Protein AF-A0AA45C8M6-F1 (afdb_monomer_lite)

pLDDT: mean 79.08, std 16.46, range [33.62, 96.69]

Structure (mmCIF, N/CA/C/O backbone):
data_AF-A0AA45C8M6-F1
#
_entry.id   AF-A0AA45C8M6-F1
#
loop_
_atom_site.group_PDB
_atom_site.id
_atom_site.type_symbol
_atom_site.label_atom_id
_atom_site.label_alt_id
_atom_site.label_comp_id
_atom_site.label_asym_id
_atom_site.label_entity_id
_atom_site.label_seq_id
_atom_site.pdbx_PDB_ins_code
_atom_site.Cartn_x
_atom_site.Cartn_y
_atom_site.Cartn_z
_atom_site.occupancy
_atom_site.B_iso_or_equiv
_atom_site.auth_seq_id
_atom_site.auth_comp_id
_atom_site.auth_asym_id
_atom_site.auth_atom_id
_atom_site.pdbx_PDB_model_num
ATOM 1 N N . MET A 1 1 ? -10.483 -14.160 29.285 1.00 56.94 1 MET A N 1
ATOM 2 C CA . MET A 1 1 ? -9.941 -14.044 27.914 1.00 56.94 1 MET A CA 1
ATOM 3 C C . MET A 1 1 ? -10.812 -14.786 26.902 1.00 56.94 1 MET A C 1
ATOM 5 O O . MET A 1 1 ? -11.352 -14.109 26.043 1.00 56.94 1 MET A O 1
ATOM 9 N N . GLU A 1 2 ? -11.079 -16.095 27.057 1.00 62.66 2 GLU A N 1
ATOM 10 C CA . GLU A 1 2 ? -12.072 -16.824 26.221 1.00 62.66 2 GLU A CA 1
ATOM 11 C C . GLU A 1 2 ? -13.446 -16.128 26.167 1.00 62.66 2 GLU A C 1
ATOM 13 O O . GLU A 1 2 ? -14.085 -16.086 25.123 1.00 62.66 2 GLU A O 1
ATOM 18 N N . ASN A 1 3 ? -13.863 -15.503 27.273 1.00 74.88 3 ASN A N 1
ATOM 19 C CA . ASN A 1 3 ? -15.121 -14.756 27.344 1.00 74.88 3 ASN A CA 1
ATOM 20 C C . ASN A 1 3 ? -15.157 -13.489 26.472 1.00 74.88 3 ASN A C 1
ATOM 22 O O . ASN A 1 3 ? -16.235 -13.122 26.024 1.00 74.88 3 ASN A O 1
ATOM 26 N N . VAL A 1 4 ? -14.017 -12.822 26.240 1.00 80.38 4 VAL A N 1
ATOM 27 C CA . VAL A 1 4 ? -13.964 -11.597 25.418 1.00 80.38 4 VAL A CA 1
ATOM 28 C C . VAL A 1 4 ? -14.030 -11.975 23.946 1.00 80.38 4 VAL A C 1
ATOM 30 O O . VAL A 1 4 ? -14.885 -11.472 23.232 1.00 80.38 4 VAL A O 1
ATOM 33 N N . VAL A 1 5 ? -13.197 -12.932 23.521 1.00 79.19 5 VAL A N 1
ATOM 34 C CA . VAL A 1 5 ? -13.177 -13.437 22.138 1.00 79.19 5 VAL A CA 1
ATOM 35 C C . VAL A 1 5 ? -14.563 -13.933 21.732 1.00 79.19 5 VAL A C 1
ATOM 37 O O . VAL A 1 5 ? -15.110 -13.481 20.733 1.00 79.19 5 VAL A O 1
ATOM 40 N N . LYS A 1 6 ? -15.187 -14.763 22.574 1.00 80.44 6 LYS A N 1
ATOM 41 C CA . LYS A 1 6 ? -16.536 -15.274 22.321 1.00 80.44 6 LYS A CA 1
ATOM 42 C C . LYS A 1 6 ? -17.598 -14.172 22.281 1.00 80.44 6 LYS A C 1
ATOM 44 O O . LYS A 1 6 ? -18.524 -14.234 21.485 1.00 80.44 6 LYS A O 1
ATOM 49 N N . ALA A 1 7 ? -17.478 -13.152 23.128 1.00 81.94 7 ALA A N 1
ATOM 50 C CA . ALA A 1 7 ? -18.411 -12.030 23.112 1.00 81.94 7 ALA A CA 1
ATOM 51 C C . ALA A 1 7 ? -18.267 -11.165 21.853 1.00 81.94 7 ALA A C 1
ATOM 53 O O . ALA A 1 7 ? -19.261 -10.614 21.386 1.00 81.94 7 ALA A O 1
ATOM 54 N N . VAL A 1 8 ? -17.057 -11.059 21.299 1.00 81.38 8 VAL A N 1
ATOM 55 C CA . VAL A 1 8 ? -16.816 -10.396 20.013 1.00 81.38 8 VAL A CA 1
ATOM 56 C C . VAL A 1 8 ? -17.364 -11.227 18.850 1.00 81.38 8 VAL A C 1
ATOM 58 O O . VAL A 1 8 ? -18.012 -10.671 17.966 1.00 81.38 8 VAL A O 1
ATOM 61 N N . GLU A 1 9 ? -17.186 -12.548 18.871 1.00 78.81 9 GLU A N 1
ATOM 62 C CA . GLU A 1 9 ? -17.811 -13.454 17.894 1.00 78.81 9 GLU A CA 1
ATOM 63 C C . GLU A 1 9 ? -19.344 -13.315 17.916 1.00 78.81 9 GLU A C 1
ATOM 65 O O . GLU A 1 9 ? -19.956 -13.019 16.890 1.00 78.81 9 GLU A O 1
ATOM 70 N N . ASP A 1 10 ? -19.957 -13.397 19.103 1.00 83.75 10 ASP A N 1
ATOM 71 C CA . ASP A 1 10 ? -21.402 -13.216 19.295 1.00 83.75 10 ASP A CA 1
ATOM 72 C C . ASP A 1 10 ? -21.886 -11.814 18.866 1.00 83.75 10 ASP A C 1
ATOM 74 O O . ASP A 1 10 ? -23.048 -11.639 18.482 1.00 83.75 10 ASP A O 1
ATOM 78 N N . PHE A 1 11 ? -21.031 -10.793 18.980 1.00 86.25 11 PHE A N 1
ATOM 79 C CA . PHE A 1 11 ? -21.330 -9.426 18.560 1.00 86.25 11 PHE A CA 1
ATOM 80 C C . PHE A 1 11 ? -21.423 -9.328 17.035 1.00 86.25 11 PHE A C 1
ATOM 82 O O . PHE A 1 11 ? -22.435 -8.838 16.530 1.00 86.25 11 PHE A O 1
ATOM 89 N N . PHE A 1 12 ? -20.437 -9.856 16.305 1.00 79.69 12 PHE A N 1
ATOM 90 C CA . PHE A 1 12 ? -20.447 -9.853 14.840 1.00 79.69 12 PHE A CA 1
ATOM 91 C C . PHE A 1 12 ? -21.497 -10.798 14.249 1.00 79.69 12 PHE A C 1
ATOM 93 O O . PHE A 1 12 ? -22.072 -10.487 13.210 1.00 79.69 12 PHE A O 1
ATOM 100 N N . GLU A 1 13 ? -21.842 -11.902 14.919 1.00 77.88 13 GLU A N 1
ATOM 101 C CA . GLU A 1 13 ? -22.981 -12.731 14.495 1.00 77.88 13 GLU A CA 1
ATOM 102 C C . GLU A 1 13 ? -24.312 -11.966 14.559 1.00 77.88 13 GLU A C 1
ATOM 104 O O . GLU A 1 13 ? -25.176 -12.125 13.694 1.00 77.88 13 GLU A O 1
ATOM 109 N N . LYS A 1 14 ? -24.493 -11.121 15.581 1.00 83.06 14 LYS A N 1
ATOM 110 C CA . LYS A 1 14 ? -25.717 -10.321 15.761 1.00 83.06 14 LYS A CA 1
ATOM 111 C C . LYS A 1 14 ? -25.710 -9.032 14.946 1.00 83.06 14 LYS A C 1
ATOM 113 O O . LYS A 1 14 ? -26.782 -8.511 14.634 1.00 83.06 14 LYS A O 1
ATOM 118 N N . LYS A 1 15 ? -24.526 -8.513 14.631 1.00 79.69 15 LYS A N 1
ATOM 119 C CA . LYS A 1 15 ? -24.303 -7.309 13.834 1.00 79.69 15 LYS A CA 1
ATOM 120 C C . LYS A 1 15 ? -23.200 -7.564 12.795 1.00 79.69 15 LYS A C 1
ATOM 122 O O . LYS A 1 15 ? -22.072 -7.112 12.977 1.00 79.69 15 LYS A O 1
ATOM 127 N N . PRO A 1 16 ? -23.516 -8.266 11.697 1.00 72.31 16 PRO A N 1
ATOM 128 C CA . PRO A 1 16 ? -22.525 -8.599 10.672 1.00 72.31 16 PRO A CA 1
ATOM 129 C C . PRO A 1 16 ? -21.980 -7.369 9.935 1.00 72.31 16 PRO A C 1
ATOM 131 O O . PRO A 1 16 ? -20.877 -7.426 9.403 1.00 72.31 16 PRO A O 1
ATOM 134 N N . ASP A 1 17 ? -22.729 -6.264 9.936 1.00 74.81 17 ASP A N 1
ATOM 135 C CA . ASP A 1 17 ? -22.336 -4.996 9.312 1.00 74.81 17 ASP A CA 1
ATOM 136 C C . ASP A 1 17 ? -21.647 -4.029 10.293 1.00 74.81 17 ASP A C 1
ATOM 138 O O . ASP A 1 17 ? -21.417 -2.872 9.942 1.00 74.81 17 ASP A O 1
ATOM 142 N N . ALA A 1 18 ? -21.367 -4.466 11.528 1.00 71.88 18 ALA A N 1
ATOM 143 C CA . ALA A 1 18 ? -20.746 -3.608 12.527 1.00 71.88 18 ALA A CA 1
ATOM 144 C C . ALA A 1 18 ? -19.319 -3.227 12.132 1.00 71.88 18 ALA A C 1
ATOM 146 O O . ALA A 1 18 ? -18.518 -4.071 11.726 1.00 71.88 18 ALA A O 1
ATOM 147 N N . ASP A 1 19 ? -19.001 -1.948 12.296 1.00 66.81 19 ASP A N 1
ATOM 148 C CA . ASP A 1 19 ? -17.650 -1.434 12.125 1.00 66.81 19 ASP A CA 1
ATOM 149 C C . ASP A 1 19 ? -16.837 -1.523 13.430 1.00 66.81 19 ASP A C 1
ATOM 151 O O . ASP A 1 19 ? -17.306 -1.961 14.487 1.00 66.81 19 ASP A O 1
ATOM 155 N N . PHE A 1 20 ? -15.564 -1.138 13.341 1.00 67.88 20 PHE A N 1
ATOM 156 C CA . PHE A 1 20 ? -14.651 -1.175 14.480 1.00 67.88 20 PHE A CA 1
ATOM 157 C C . PHE A 1 20 ? -15.029 -0.184 15.584 1.00 67.88 20 PHE A C 1
ATOM 159 O O . PHE A 1 20 ? -14.771 -0.476 16.749 1.00 67.88 20 PHE A O 1
ATOM 166 N N . ASP A 1 21 ? -15.681 0.934 15.253 1.00 71.00 21 ASP A N 1
ATOM 167 C CA . ASP A 1 21 ? -16.142 1.899 16.252 1.00 71.00 21 ASP A CA 1
ATOM 168 C C . ASP A 1 21 ? -17.282 1.291 17.085 1.00 71.00 21 ASP A C 1
ATOM 170 O O . ASP A 1 21 ? -17.311 1.41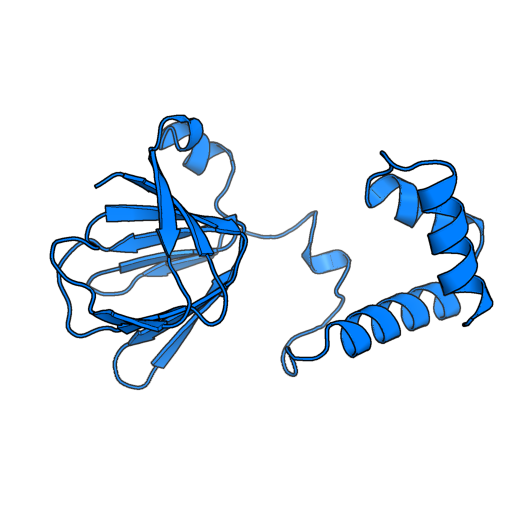5 18.313 1.00 71.00 21 ASP A O 1
ATOM 174 N N . GLU A 1 22 ? -18.200 0.564 16.442 1.00 77.75 22 GLU A N 1
ATOM 175 C CA . GLU A 1 22 ? -19.252 -0.170 17.141 1.00 77.75 22 GLU A CA 1
ATOM 176 C C . GLU A 1 22 ? -18.695 -1.307 18.015 1.00 77.75 22 GLU A C 1
ATOM 178 O O . GLU A 1 22 ? -19.207 -1.529 19.121 1.00 77.75 22 G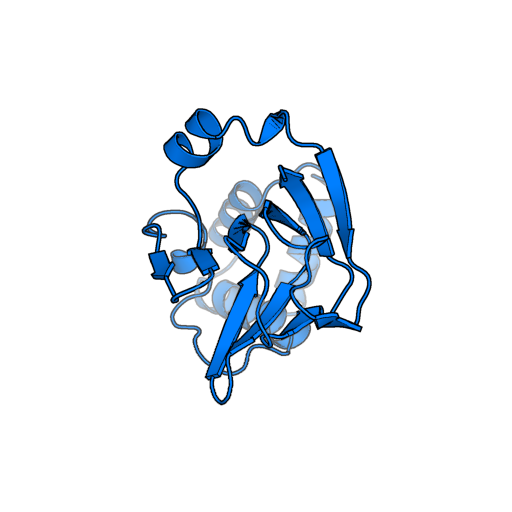LU A O 1
ATOM 183 N N . LEU A 1 23 ? -17.645 -1.999 17.558 1.00 81.12 23 LEU A N 1
ATOM 184 C CA . LEU A 1 23 ? -16.943 -3.009 18.355 1.00 81.12 23 LEU A CA 1
ATOM 185 C C . LEU A 1 23 ? -16.269 -2.383 19.584 1.00 81.12 23 LEU A C 1
ATOM 187 O O . LEU A 1 23 ? -16.396 -2.915 20.687 1.00 81.12 23 LEU A O 1
ATOM 191 N N . ASP A 1 24 ? -15.595 -1.245 19.427 1.00 74.75 24 ASP A N 1
ATOM 192 C CA . ASP A 1 24 ? -14.913 -0.561 20.528 1.00 74.75 24 ASP A CA 1
ATOM 193 C C . ASP A 1 24 ? -15.906 -0.071 21.585 1.00 74.75 24 ASP A C 1
ATOM 195 O O . ASP A 1 24 ? -15.680 -0.227 22.789 1.00 74.75 24 ASP A O 1
ATOM 199 N N . ILE A 1 25 ? -17.052 0.463 21.155 1.00 83.06 25 ILE A N 1
ATOM 200 C CA . ILE A 1 25 ? -18.147 0.829 22.060 1.00 83.06 25 ILE A CA 1
ATOM 201 C C . ILE A 1 25 ? -18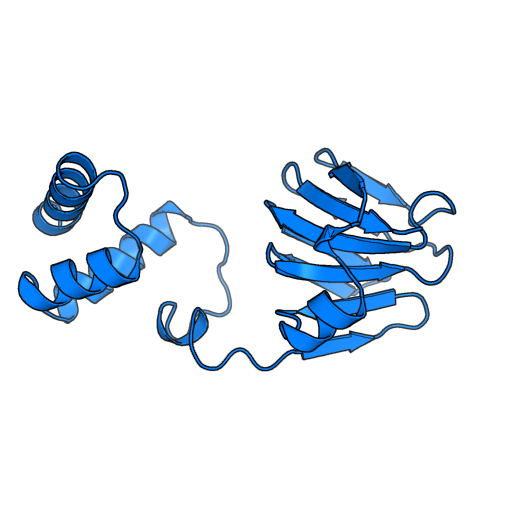.656 -0.409 22.804 1.00 83.06 25 ILE A C 1
ATOM 203 O O . ILE A 1 25 ? -18.893 -0.354 24.014 1.00 83.06 25 ILE A O 1
ATOM 207 N N . PHE A 1 26 ? -18.835 -1.532 22.110 1.00 88.56 26 PHE A N 1
ATOM 208 C CA . PHE A 1 26 ? -19.257 -2.779 22.736 1.00 88.56 26 PHE A CA 1
ATOM 209 C C . PHE A 1 26 ? -18.243 -3.259 23.783 1.00 88.56 26 PHE A C 1
ATOM 211 O O . PHE A 1 26 ? -18.632 -3.552 24.915 1.00 88.56 26 PHE A O 1
ATOM 218 N N . LEU A 1 27 ? -16.955 -3.281 23.442 1.00 85.25 27 LEU A N 1
ATOM 219 C CA . LEU A 1 27 ? -15.886 -3.728 24.328 1.00 85.25 27 LEU A CA 1
ATOM 220 C C . LEU A 1 27 ? -15.788 -2.855 25.584 1.00 85.25 27 LEU A C 1
ATOM 222 O O . LEU A 1 27 ? -15.842 -3.385 26.695 1.00 85.25 27 LEU A O 1
ATOM 226 N N . ASN A 1 28 ? -15.759 -1.528 25.425 1.00 81.50 28 ASN A N 1
ATOM 227 C CA . ASN A 1 28 ? -15.681 -0.578 26.541 1.00 81.50 28 ASN A CA 1
ATOM 228 C C . ASN A 1 28 ? -16.899 -0.627 27.480 1.00 81.50 28 ASN A C 1
ATOM 230 O O . ASN A 1 28 ? -16.784 -0.286 28.655 1.00 81.50 28 ASN A O 1
ATOM 234 N N . ASN A 1 29 ? -18.066 -1.048 26.984 1.00 87.62 29 ASN A N 1
ATOM 235 C CA . ASN A 1 29 ? -19.276 -1.170 27.799 1.00 87.62 29 ASN A CA 1
ATOM 236 C C . ASN A 1 29 ? -19.379 -2.497 28.565 1.00 87.62 29 ASN A C 1
ATOM 238 O O . ASN A 1 29 ? -20.132 -2.570 29.536 1.00 87.62 29 ASN A O 1
ATOM 242 N N . ASN A 1 30 ? -18.679 -3.547 28.126 1.00 85.69 30 ASN A N 1
ATOM 243 C CA . ASN A 1 30 ? -18.875 -4.907 28.641 1.00 85.69 30 ASN A CA 1
ATOM 244 C C . ASN A 1 30 ? -17.649 -5.489 29.351 1.00 85.69 30 ASN A C 1
ATOM 246 O O . ASN A 1 30 ? -17.796 -6.454 30.101 1.00 85.69 30 ASN A O 1
ATOM 250 N N . PHE A 1 31 ? -16.463 -4.915 29.149 1.00 87.50 31 PHE A N 1
ATOM 251 C CA . PHE A 1 31 ? -15.209 -5.451 29.671 1.00 87.50 31 PHE A CA 1
ATOM 252 C C . PHE A 1 31 ? -14.363 -4.379 30.347 1.00 87.50 31 PHE A C 1
ATOM 254 O O . PHE A 1 31 ? -14.489 -3.183 30.083 1.00 87.50 31 PHE A O 1
ATOM 261 N N . SER A 1 32 ? -13.487 -4.816 31.249 1.00 81.06 32 SER A N 1
ATOM 262 C CA . SER A 1 32 ? -12.510 -3.919 31.856 1.00 81.06 32 SER A CA 1
ATOM 263 C C . SER A 1 32 ? -11.398 -3.566 30.868 1.00 81.06 32 SER A C 1
ATOM 265 O O . SER A 1 32 ? -11.066 -4.342 29.974 1.00 81.06 32 SER A O 1
ATOM 267 N N . LYS A 1 33 ? -10.763 -2.406 31.067 1.00 74.56 33 LYS A N 1
ATOM 268 C CA . LYS A 1 33 ? -9.646 -1.946 30.230 1.00 74.56 33 LYS A CA 1
ATOM 269 C C . LYS A 1 33 ? -8.533 -2.998 30.089 1.00 74.56 33 LYS A C 1
ATOM 271 O O . LYS A 1 33 ? -8.057 -3.228 28.987 1.00 74.56 33 LYS A O 1
ATOM 276 N N . GLU A 1 34 ? -8.185 -3.682 31.180 1.00 78.94 34 GLU A N 1
ATOM 277 C CA . GLU A 1 34 ? -7.160 -4.737 31.188 1.00 78.94 34 GLU A CA 1
ATOM 278 C C . GLU A 1 34 ? -7.556 -5.951 30.323 1.00 78.94 34 GLU A C 1
ATOM 280 O O . GLU A 1 34 ? -6.710 -6.598 29.708 1.00 78.94 34 GLU A O 1
ATOM 285 N N . GLU A 1 35 ? -8.847 -6.283 30.260 1.00 79.31 35 GLU A N 1
ATOM 286 C CA . GLU A 1 35 ? -9.351 -7.382 29.428 1.00 79.31 35 GLU A CA 1
ATOM 287 C C . GLU A 1 35 ? -9.390 -7.015 27.943 1.00 79.31 35 GLU A C 1
ATOM 289 O O . GLU A 1 35 ? -9.106 -7.868 27.101 1.00 79.31 35 GLU A O 1
ATOM 294 N N . ILE A 1 36 ? -9.710 -5.757 27.637 1.00 78.44 36 ILE A N 1
ATOM 295 C CA . ILE A 1 36 ? -9.701 -5.208 26.278 1.00 78.44 36 ILE A CA 1
ATOM 296 C C . ILE A 1 36 ? -8.264 -5.160 25.741 1.00 78.44 36 ILE A C 1
ATOM 298 O O . ILE A 1 36 ? -8.008 -5.625 24.634 1.00 78.44 36 ILE A O 1
ATOM 302 N N . GLU A 1 37 ? -7.310 -4.677 26.542 1.00 76.19 37 GLU A N 1
ATOM 303 C CA . GLU A 1 37 ? -5.885 -4.651 26.183 1.00 76.19 37 GLU A CA 1
ATOM 304 C C . GLU A 1 37 ? -5.361 -6.057 25.869 1.00 76.19 37 GLU A C 1
ATOM 306 O O . GLU A 1 37 ? -4.795 -6.277 24.801 1.00 76.19 37 GLU A O 1
ATOM 311 N N . LYS A 1 38 ? -5.649 -7.043 26.729 1.00 75.81 38 LYS A N 1
ATOM 312 C CA . LYS A 1 38 ? -5.268 -8.447 26.490 1.00 75.81 38 LYS A CA 1
ATOM 313 C C . LYS A 1 38 ? -5.906 -9.040 25.234 1.00 75.81 38 LYS A C 1
ATOM 315 O O . LYS A 1 38 ? -5.298 -9.884 24.581 1.00 75.81 38 LYS A O 1
ATOM 320 N N . TYR A 1 39 ? -7.132 -8.640 24.898 1.00 77.31 39 TYR A N 1
ATOM 321 C CA . TYR A 1 39 ? -7.783 -9.065 23.660 1.00 77.31 39 TYR A CA 1
ATOM 322 C C . TYR A 1 39 ? -7.062 -8.506 22.426 1.00 77.31 39 TYR A C 1
ATOM 324 O O . TYR A 1 39 ? -6.816 -9.245 21.473 1.00 77.31 39 TYR A O 1
ATOM 332 N N . TYR A 1 40 ? -6.647 -7.239 22.467 1.00 73.31 40 TYR A N 1
ATOM 333 C CA . TYR A 1 40 ? -5.862 -6.632 21.393 1.00 73.31 40 TYR A CA 1
ATOM 334 C C . TYR A 1 40 ? -4.435 -7.184 21.295 1.00 73.31 40 TYR A C 1
ATOM 336 O O . TYR A 1 40 ? -3.929 -7.368 20.185 1.00 73.31 40 TYR A O 1
ATOM 344 N N . GLU A 1 41 ? -3.799 -7.514 22.420 1.00 70.50 41 GLU A N 1
ATOM 345 C CA . GLU A 1 41 ? -2.526 -8.247 22.434 1.00 70.50 41 GLU A CA 1
ATOM 346 C C . GLU A 1 41 ? -2.677 -9.613 21.758 1.00 70.50 41 GLU A C 1
ATOM 348 O O . GLU A 1 41 ? -1.909 -9.940 20.858 1.00 70.50 41 GLU A O 1
ATOM 353 N N . LEU A 1 42 ? -3.718 -10.375 22.107 1.00 70.75 42 LEU A N 1
ATOM 354 C CA . LEU A 1 42 ? -3.994 -11.681 21.508 1.00 70.75 42 LEU A CA 1
ATOM 355 C C . LEU A 1 42 ? -4.291 -11.580 20.003 1.00 70.75 42 LEU A C 1
ATOM 357 O O . LEU A 1 42 ? -3.816 -12.407 19.224 1.00 70.75 42 LEU A O 1
ATOM 361 N N . LEU A 1 43 ? -5.048 -10.567 19.571 1.00 65.88 43 LEU A N 1
ATOM 362 C CA . LEU A 1 43 ? -5.241 -10.265 18.149 1.00 65.88 43 LEU A CA 1
ATOM 363 C C . LEU A 1 43 ? -3.900 -9.987 17.468 1.00 65.88 43 LEU A C 1
ATOM 365 O O . LEU A 1 43 ? -3.637 -10.536 16.404 1.00 65.88 43 LEU A O 1
ATOM 369 N N . SER A 1 44 ? -3.031 -9.198 18.097 1.00 54.88 44 SER A N 1
ATOM 370 C CA . SER A 1 44 ? -1.703 -8.866 17.567 1.00 54.88 44 SER A CA 1
ATOM 371 C C . SER A 1 44 ? -0.791 -10.096 17.468 1.00 54.88 44 SER A C 1
ATOM 373 O O . SER A 1 44 ? -0.062 -10.249 16.489 1.00 54.88 44 SER A O 1
ATOM 375 N N . GLU A 1 45 ? -0.859 -11.007 18.441 1.00 55.25 45 GLU A N 1
ATOM 376 C CA . GLU A 1 45 ? -0.142 -12.288 18.429 1.00 55.25 45 GLU A CA 1
ATOM 377 C C . GLU A 1 45 ? -0.701 -13.264 17.385 1.00 55.25 45 GLU A C 1
ATOM 379 O O . GLU A 1 45 ? 0.062 -13.946 16.701 1.00 55.25 45 GLU A O 1
ATOM 384 N N . THR A 1 46 ? -2.026 -13.304 17.214 1.00 56.53 46 THR A N 1
ATOM 385 C CA . THR A 1 46 ? -2.715 -14.143 16.214 1.00 56.53 46 THR A CA 1
ATOM 386 C C . THR A 1 46 ? -2.473 -13.632 14.793 1.00 56.53 46 THR A C 1
ATOM 388 O O . THR A 1 46 ? -2.332 -14.415 13.855 1.00 56.53 46 THR A O 1
ATOM 391 N N . LEU A 1 47 ? -2.333 -12.315 14.635 1.00 50.47 47 LEU A N 1
ATOM 392 C CA . LEU A 1 47 ? -1.867 -11.646 13.418 1.00 50.47 47 LEU A CA 1
ATOM 393 C C . LEU A 1 47 ? -0.328 -11.689 13.275 1.00 50.47 47 LEU A C 1
ATOM 395 O O . LEU A 1 47 ? 0.231 -11.045 12.387 1.00 50.47 47 LEU A O 1
ATOM 399 N N . GLY A 1 48 ? 0.347 -12.453 14.141 1.00 40.19 48 GLY A N 1
ATOM 400 C CA . GLY A 1 48 ? 1.779 -12.451 14.414 1.00 40.19 48 GLY A CA 1
ATOM 401 C C . GLY A 1 48 ? 2.697 -12.351 13.197 1.00 40.19 48 GLY A C 1
ATOM 402 O O . GLY A 1 48 ? 2.789 -13.257 12.368 1.00 40.19 48 GLY A O 1
ATOM 403 N N . GLY A 1 49 ? 3.465 -11.259 13.164 1.00 36.28 49 GLY A N 1
ATOM 404 C CA . GLY A 1 49 ? 4.575 -11.069 12.230 1.00 36.28 49 GLY A CA 1
ATOM 405 C C . GLY A 1 49 ? 5.251 -9.695 12.272 1.00 36.28 49 GLY A C 1
ATOM 406 O O . GLY A 1 49 ? 6.380 -9.576 11.809 1.00 36.28 49 GLY A O 1
ATOM 407 N N . MET A 1 50 ? 4.631 -8.662 12.847 1.00 39.25 50 MET A N 1
ATOM 408 C CA . MET A 1 50 ? 5.222 -7.316 12.919 1.00 39.25 50 MET A CA 1
ATOM 409 C C . MET A 1 50 ? 5.847 -7.072 14.289 1.00 39.25 50 MET A C 1
ATOM 411 O O . MET A 1 50 ? 5.329 -6.347 15.131 1.00 39.25 50 MET A O 1
ATOM 415 N N . LYS A 1 51 ? 6.963 -7.756 14.537 1.00 33.62 51 LYS A N 1
ATOM 416 C CA . LYS A 1 51 ? 7.725 -7.634 15.778 1.00 33.62 51 LYS A CA 1
ATOM 417 C C . LYS A 1 51 ? 8.793 -6.553 15.626 1.00 33.62 51 LYS A C 1
ATOM 419 O O . LYS A 1 51 ? 9.958 -6.883 15.483 1.00 33.62 51 LYS A O 1
ATOM 424 N N . GLU A 1 52 ? 8.354 -5.299 15.609 1.00 36.78 52 GLU A N 1
ATOM 425 C CA . GLU A 1 52 ? 9.075 -4.086 16.030 1.00 36.78 52 GLU A CA 1
ATOM 426 C C . GLU A 1 52 ? 8.172 -2.886 15.697 1.00 36.78 52 GLU A C 1
ATOM 428 O O . GLU A 1 52 ? 7.744 -2.752 14.559 1.00 36.78 52 GLU A O 1
ATOM 433 N N . VAL A 1 53 ? 7.903 -2.014 16.678 1.00 38.53 53 VAL A N 1
ATOM 434 C CA . VAL A 1 53 ? 7.030 -0.816 16.607 1.00 38.53 53 VAL A CA 1
ATOM 435 C C . VAL A 1 53 ? 5.537 -1.070 16.865 1.00 38.53 53 VAL A C 1
ATOM 437 O O . VAL A 1 53 ? 4.717 -0.934 15.968 1.00 38.53 53 VAL A O 1
ATOM 440 N N . ILE A 1 54 ? 5.144 -1.356 18.111 1.00 39.91 54 ILE A N 1
ATOM 441 C CA . ILE A 1 54 ? 3.767 -1.064 18.547 1.00 39.91 54 ILE A CA 1
ATOM 442 C C . ILE A 1 54 ? 3.813 -0.434 19.943 1.00 39.91 54 ILE A C 1
ATOM 444 O O . ILE A 1 54 ? 3.718 -1.110 20.963 1.00 39.91 54 ILE A O 1
ATOM 448 N N . GLU A 1 55 ? 3.976 0.888 19.977 1.00 38.59 55 GLU A N 1
ATOM 449 C CA . GLU A 1 55 ? 3.324 1.705 20.998 1.00 38.59 55 GLU A CA 1
ATOM 450 C C . GLU A 1 55 ? 1.868 1.890 20.525 1.00 38.59 55 GLU A C 1
ATOM 452 O O . GLU A 1 55 ? 1.636 2.450 19.461 1.00 38.59 55 GLU A O 1
ATOM 457 N N . ASN A 1 56 ? 0.907 1.343 21.278 1.00 38.84 56 ASN A N 1
ATOM 458 C CA . ASN A 1 56 ? -0.554 1.477 21.128 1.00 38.84 56 ASN A CA 1
ATOM 459 C C . ASN A 1 56 ? -1.180 1.252 19.722 1.00 38.84 56 ASN A C 1
ATOM 461 O O . ASN A 1 56 ? -1.351 2.196 18.948 1.00 38.84 56 ASN A O 1
ATOM 465 N N . PRO A 1 57 ? -1.699 0.041 19.427 1.00 40.62 57 PRO A N 1
ATOM 466 C CA . PRO A 1 57 ? -2.292 -0.291 18.128 1.00 40.62 57 PRO A CA 1
ATOM 467 C C . PRO A 1 57 ? -3.671 0.340 17.864 1.00 40.62 57 PRO A C 1
ATOM 469 O O . PRO A 1 57 ? -4.163 0.233 16.752 1.00 40.62 57 PRO A O 1
ATOM 472 N N . VAL A 1 58 ? -4.300 1.019 18.830 1.00 38.50 58 VAL A N 1
ATOM 473 C CA . VAL A 1 58 ? -5.601 1.698 18.631 1.00 38.50 58 VAL A CA 1
ATOM 474 C C . VAL A 1 58 ? -5.435 3.211 18.426 1.00 38.50 58 VAL A C 1
ATOM 476 O O . VAL A 1 58 ? -6.126 3.805 17.603 1.00 38.50 58 VAL A O 1
ATOM 479 N N . GLU A 1 59 ? -4.453 3.848 19.075 1.00 40.91 59 GLU A N 1
ATOM 480 C CA . GLU A 1 59 ? -4.161 5.279 18.860 1.00 40.91 59 GLU A CA 1
ATOM 481 C C . GLU A 1 59 ? -3.518 5.548 17.489 1.00 40.91 59 GLU A C 1
ATOM 483 O O . GLU A 1 59 ? -3.608 6.657 16.960 1.00 40.91 59 GLU A O 1
ATOM 488 N N . MET A 1 60 ? -2.922 4.523 16.876 1.00 42.91 60 MET A N 1
ATOM 489 C CA . MET A 1 60 ? -2.225 4.637 15.600 1.00 42.91 60 MET A CA 1
ATOM 490 C C . MET A 1 60 ? -3.146 4.604 14.370 1.00 42.91 60 MET A C 1
ATOM 492 O O . MET A 1 60 ? -2.680 4.979 13.300 1.00 42.91 60 MET A O 1
ATOM 496 N N . PHE A 1 61 ? -4.415 4.184 14.470 1.00 42.69 61 PHE A N 1
ATOM 497 C CA . PHE A 1 61 ? -5.222 3.870 13.277 1.00 42.69 61 PHE A CA 1
ATOM 498 C C . PHE A 1 61 ? -6.205 4.946 12.805 1.00 42.69 61 PHE A C 1
ATOM 500 O O . PHE A 1 61 ? -6.572 4.912 11.633 1.00 42.69 61 PHE A O 1
ATOM 507 N N . THR A 1 62 ? -6.646 5.901 13.633 1.00 42.62 62 THR A N 1
ATOM 508 C CA . THR A 1 62 ? -7.824 6.707 13.229 1.00 42.62 62 THR A CA 1
ATOM 509 C C . THR A 1 62 ? -7.796 8.210 13.492 1.00 42.62 62 THR A C 1
ATOM 511 O O . THR A 1 62 ? -8.655 8.898 12.943 1.00 42.62 62 THR A O 1
ATOM 514 N N . LYS A 1 63 ? -6.845 8.788 14.243 1.00 38.00 63 LYS A N 1
ATOM 515 C CA . LYS A 1 63 ? -6.934 10.233 14.570 1.00 38.00 63 LYS A CA 1
ATOM 516 C C . LYS A 1 63 ? -5.726 11.121 14.287 1.00 38.00 63 LYS A C 1
ATOM 518 O O . LYS A 1 63 ? -5.936 12.315 14.099 1.00 38.00 63 LYS A O 1
ATOM 523 N N . ASP A 1 64 ? -4.514 10.580 14.166 1.00 42.59 64 ASP A N 1
ATOM 524 C CA . ASP A 1 64 ? -3.294 11.407 14.081 1.00 42.59 64 ASP A CA 1
ATOM 525 C C . ASP A 1 64 ? -2.224 10.888 13.105 1.00 42.59 64 ASP A C 1
ATOM 527 O O . ASP A 1 64 ? -1.051 11.260 13.207 1.00 42.59 64 ASP A O 1
ATOM 531 N N . GLN A 1 65 ? -2.583 10.063 12.114 1.00 53.62 65 GLN A N 1
ATOM 532 C CA . GLN A 1 65 ? -1.626 9.707 11.064 1.00 53.62 65 GLN A CA 1
ATOM 533 C C . GLN A 1 65 ? -1.361 10.923 10.170 1.00 53.62 65 GLN A C 1
ATOM 535 O O . GLN A 1 65 ? -2.070 11.220 9.208 1.00 53.62 65 GLN A O 1
ATOM 540 N N . LYS A 1 66 ? -0.327 11.685 10.539 1.00 61.91 66 LYS A N 1
ATOM 541 C CA . LYS A 1 66 ? 0.251 12.705 9.674 1.00 61.91 66 LYS A CA 1
ATOM 542 C C . LYS A 1 66 ? 0.843 11.992 8.475 1.00 61.91 66 LYS A C 1
ATOM 544 O O . LYS A 1 66 ? 1.746 11.177 8.629 1.00 61.91 66 LYS A O 1
ATOM 549 N N . GLU A 1 67 ? 0.332 12.354 7.307 1.00 79.75 67 GLU A N 1
ATOM 550 C CA . GLU A 1 67 ? 0.930 12.020 6.024 1.00 79.75 67 GLU A CA 1
ATOM 551 C C . GLU A 1 67 ? 2.458 12.124 6.107 1.00 79.75 67 GLU A C 1
ATOM 553 O O . GLU A 1 67 ? 3.005 13.192 6.404 1.00 79.75 67 GLU A O 1
ATOM 558 N N . ASN A 1 68 ? 3.125 10.999 5.874 1.00 84.69 68 ASN A N 1
ATOM 559 C CA . ASN A 1 68 ? 4.574 10.904 5.888 1.00 84.69 68 ASN A CA 1
ATOM 560 C C . ASN A 1 68 ? 5.054 10.661 4.462 1.00 84.69 68 ASN A C 1
ATOM 562 O O . ASN A 1 68 ? 4.620 9.712 3.814 1.00 84.69 68 ASN A O 1
ATOM 566 N N . VAL A 1 69 ? 5.936 11.527 3.968 1.00 91.00 69 VAL A N 1
ATOM 567 C CA . VAL A 1 69 ? 6.450 11.454 2.599 1.00 91.00 69 VAL A CA 1
ATOM 568 C C . VAL A 1 69 ? 7.913 11.043 2.646 1.00 91.00 69 VAL A C 1
ATOM 570 O O . VAL A 1 69 ? 8.750 11.752 3.204 1.00 91.00 69 VAL A O 1
ATOM 573 N N . ILE A 1 70 ? 8.217 9.906 2.032 1.00 90.25 70 ILE A N 1
ATOM 574 C CA . ILE A 1 70 ? 9.567 9.386 1.857 1.00 90.25 70 ILE A CA 1
ATOM 575 C C . ILE A 1 70 ? 9.893 9.460 0.366 1.00 90.25 70 ILE A C 1
ATOM 577 O O . ILE A 1 70 ? 9.334 8.719 -0.440 1.00 90.25 70 ILE A O 1
ATOM 581 N N . SER A 1 71 ? 10.803 10.356 -0.007 1.00 90.62 71 SER A N 1
ATOM 582 C CA . SER A 1 71 ? 11.222 10.540 -1.399 1.00 90.62 71 SER A CA 1
ATOM 583 C C . SER A 1 71 ? 12.642 10.019 -1.608 1.00 90.62 71 SER A C 1
ATOM 585 O O . SER A 1 71 ? 13.555 10.353 -0.851 1.00 90.62 71 SER A O 1
ATOM 587 N N . GLY A 1 72 ? 12.830 9.226 -2.658 1.00 85.31 72 GLY A N 1
ATOM 588 C CA . GLY A 1 72 ? 14.137 8.895 -3.218 1.00 85.31 72 GLY A CA 1
ATOM 589 C C . GLY A 1 72 ? 14.352 9.571 -4.570 1.00 85.31 72 GLY A C 1
ATOM 590 O O . GLY A 1 72 ? 13.522 10.345 -5.039 1.00 85.31 72 GLY A O 1
ATOM 591 N N . GLU A 1 73 ? 15.469 9.263 -5.230 1.00 85.75 73 GLU A N 1
ATOM 592 C CA . GLU A 1 73 ? 15.800 9.849 -6.539 1.00 85.75 73 GLU A CA 1
ATOM 593 C C . GLU A 1 73 ? 14.770 9.486 -7.626 1.00 85.75 73 GLU A C 1
ATOM 595 O O . GLU A 1 73 ? 14.451 10.306 -8.491 1.00 85.75 73 GLU A O 1
ATOM 600 N N . TYR A 1 74 ? 14.216 8.270 -7.561 1.00 90.44 74 TYR A N 1
ATOM 601 C CA . TYR A 1 74 ? 13.319 7.723 -8.585 1.00 90.44 74 TYR A CA 1
ATOM 602 C C . TYR A 1 74 ? 11.928 7.351 -8.074 1.00 90.44 74 TYR A C 1
ATOM 604 O O . TYR A 1 74 ? 11.090 6.936 -8.876 1.00 90.44 74 TYR A O 1
ATOM 612 N N . PHE A 1 75 ? 11.643 7.543 -6.783 1.00 91.69 75 PHE A N 1
ATOM 613 C CA . PHE A 1 75 ? 10.349 7.194 -6.206 1.00 91.69 75 PHE A CA 1
ATOM 614 C C . PHE A 1 75 ? 9.881 8.178 -5.127 1.00 91.69 75 PHE A C 1
ATOM 616 O O . PHE A 1 75 ? 10.674 8.896 -4.520 1.00 91.69 75 PHE A O 1
ATOM 623 N N . GLU A 1 76 ? 8.580 8.162 -4.862 1.00 94.56 76 GLU A N 1
ATOM 624 C CA . GLU A 1 76 ? 7.943 8.781 -3.702 1.00 94.56 76 GLU A CA 1
ATOM 625 C C . GLU A 1 76 ? 6.992 7.762 -3.066 1.00 94.56 76 GLU A C 1
ATOM 627 O O . GLU A 1 76 ? 6.130 7.213 -3.748 1.00 94.56 76 GLU A O 1
ATOM 632 N N . LEU A 1 77 ? 7.152 7.508 -1.770 1.00 93.19 77 LEU A N 1
ATOM 633 C CA . LEU A 1 77 ? 6.213 6.755 -0.946 1.00 93.19 77 LEU A CA 1
ATOM 634 C C . LEU A 1 77 ? 5.529 7.737 0.002 1.00 93.19 77 LEU A C 1
ATOM 636 O O . LEU A 1 77 ? 6.186 8.396 0.806 1.00 93.19 77 LEU A O 1
ATOM 640 N N . VAL A 1 78 ? 4.210 7.833 -0.093 1.00 92.25 78 VAL A N 1
ATOM 641 C CA . VAL A 1 78 ? 3.379 8.611 0.821 1.00 92.25 78 VAL A CA 1
ATOM 642 C C . VAL A 1 78 ? 2.617 7.630 1.692 1.00 92.25 78 VAL A C 1
ATOM 644 O O . VAL A 1 78 ? 1.684 6.978 1.215 1.00 92.25 78 VAL A O 1
ATOM 647 N N . ASN A 1 79 ? 3.014 7.532 2.960 1.00 88.31 79 ASN A N 1
ATOM 648 C CA . ASN A 1 79 ? 2.266 6.751 3.930 1.00 88.31 79 ASN A CA 1
ATOM 649 C C . ASN A 1 79 ? 1.045 7.541 4.381 1.00 88.31 79 ASN A C 1
ATOM 651 O O . ASN A 1 79 ? 1.171 8.716 4.750 1.00 88.31 79 ASN A O 1
ATOM 655 N N . PHE A 1 80 ? -0.113 6.886 4.356 1.00 81.88 80 PHE A N 1
ATOM 656 C CA . PHE A 1 80 ? -1.390 7.469 4.780 1.00 81.88 80 PHE A CA 1
ATOM 657 C C . PHE A 1 80 ? -1.650 8.858 4.147 1.00 81.88 80 PHE A C 1
ATOM 659 O O . PHE A 1 80 ? -1.757 9.871 4.847 1.00 81.88 80 PHE A O 1
ATOM 666 N N . PRO A 1 81 ? -1.697 8.940 2.800 1.00 83.00 81 PRO A N 1
ATOM 667 C CA . PRO A 1 81 ? -1.926 10.181 2.073 1.00 83.00 81 PRO A CA 1
ATOM 668 C C . PRO A 1 81 ? -3.239 10.832 2.509 1.00 83.00 81 PRO A C 1
ATOM 670 O O . PRO A 1 81 ? -4.265 10.167 2.665 1.00 83.00 81 PRO A O 1
ATOM 673 N N . LYS A 1 82 ? -3.233 12.163 2.644 1.00 83.81 82 LYS A N 1
ATOM 674 C CA . LYS A 1 82 ? -4.456 12.899 2.994 1.00 83.81 82 LYS A CA 1
ATOM 675 C C . LYS A 1 82 ? -5.517 12.740 1.913 1.00 83.81 82 LYS A C 1
ATOM 677 O O . LYS A 1 82 ? -5.218 12.728 0.717 1.00 83.81 82 LYS A O 1
ATOM 682 N N . GLU A 1 83 ? -6.779 12.764 2.328 1.00 76.12 83 GLU A N 1
ATOM 683 C CA . GLU A 1 83 ? -7.913 12.668 1.407 1.00 76.12 83 GLU A CA 1
ATOM 684 C C . GLU A 1 83 ? -7.876 13.753 0.313 1.00 76.12 83 GLU A C 1
ATOM 686 O O . GLU A 1 83 ? -8.144 13.476 -0.856 1.00 76.12 83 GLU A O 1
ATOM 691 N N . GLU A 1 84 ? -7.469 14.979 0.658 1.00 80.56 84 GLU A N 1
ATOM 692 C CA . GLU A 1 84 ? -7.307 16.083 -0.298 1.00 80.56 84 GLU A CA 1
ATOM 693 C C . GLU A 1 84 ? -6.330 15.737 -1.433 1.00 80.56 84 GLU A C 1
ATOM 695 O O . GLU A 1 84 ? -6.617 16.012 -2.602 1.00 80.56 84 GLU A O 1
ATOM 700 N N . ARG A 1 85 ? -5.209 15.074 -1.111 1.00 87.19 85 ARG A N 1
ATOM 701 C CA . ARG A 1 85 ? -4.226 14.607 -2.098 1.00 87.19 85 ARG A CA 1
ATOM 702 C C . ARG A 1 85 ? -4.853 13.568 -3.020 1.00 87.19 85 ARG A C 1
ATOM 704 O O . ARG A 1 85 ? -4.807 13.743 -4.238 1.00 87.19 85 ARG A O 1
ATOM 711 N N . LEU A 1 86 ? -5.499 12.543 -2.462 1.00 84.25 86 LEU A N 1
ATOM 712 C CA . LEU A 1 86 ? -6.160 11.483 -3.236 1.00 84.25 86 LEU A CA 1
ATOM 713 C C . LEU A 1 86 ? -7.244 12.040 -4.174 1.00 84.25 86 LEU A C 1
ATOM 715 O O . LEU A 1 86 ? -7.325 11.642 -5.341 1.00 84.25 86 LEU A O 1
ATOM 719 N N . ARG A 1 87 ? -8.031 13.016 -3.701 1.00 79.50 87 ARG A N 1
ATOM 720 C CA . ARG A 1 87 ? -9.036 13.726 -4.508 1.00 79.50 87 ARG A CA 1
ATOM 721 C C . ARG A 1 87 ? -8.389 14.535 -5.632 1.00 79.50 87 ARG A C 1
ATOM 723 O O . ARG A 1 87 ? -8.834 14.432 -6.773 1.00 79.50 87 ARG A O 1
ATOM 730 N N . SER A 1 88 ? -7.325 15.292 -5.347 1.00 88.25 88 SER A N 1
ATOM 731 C CA . SER A 1 88 ? -6.603 16.070 -6.369 1.00 88.25 88 SER A CA 1
ATOM 732 C C . SER A 1 88 ? -5.999 15.192 -7.472 1.00 88.25 88 SER A C 1
ATOM 734 O O . SER A 1 88 ? -6.016 15.559 -8.646 1.00 88.25 88 SER A O 1
ATOM 736 N N . LEU A 1 89 ? -5.540 13.994 -7.103 1.00 88.31 89 LEU A N 1
ATOM 737 C CA . LEU A 1 89 ? -4.994 12.990 -8.013 1.00 88.31 89 LEU A CA 1
ATOM 738 C C . LEU A 1 89 ? -6.079 12.202 -8.764 1.00 88.31 89 LEU A C 1
ATOM 740 O O . LEU A 1 89 ? -5.759 11.470 -9.706 1.00 88.31 89 LEU A O 1
ATOM 744 N N . LYS A 1 90 ? -7.350 12.369 -8.372 1.00 87.38 90 LYS A N 1
ATOM 745 C CA . LYS A 1 90 ? -8.512 11.640 -8.890 1.00 87.38 90 LYS A CA 1
ATOM 746 C C . LYS A 1 90 ? -8.313 10.124 -8.845 1.00 87.38 90 LYS A C 1
ATOM 748 O O . LYS A 1 90 ? -8.604 9.429 -9.814 1.00 87.38 90 LYS A O 1
ATOM 753 N N . VAL A 1 91 ? -7.802 9.611 -7.724 1.00 79.31 91 VAL A N 1
ATOM 754 C CA . VAL A 1 91 ? -7.446 8.185 -7.571 1.00 79.31 91 VAL A CA 1
ATOM 755 C C . VAL A 1 91 ? -8.633 7.256 -7.851 1.00 79.31 91 VAL A C 1
ATOM 757 O O . VAL A 1 91 ? -8.452 6.189 -8.422 1.00 79.31 91 VAL A O 1
ATOM 760 N N . ALA A 1 92 ? -9.862 7.687 -7.555 1.00 79.19 92 ALA A N 1
ATOM 761 C CA . ALA A 1 92 ? -11.076 6.925 -7.858 1.00 79.19 92 ALA A CA 1
ATOM 762 C C . ALA A 1 92 ? -11.301 6.644 -9.363 1.00 79.19 92 ALA A C 1
ATOM 764 O O . ALA A 1 92 ? -12.063 5.746 -9.704 1.00 79.19 92 ALA A O 1
ATOM 765 N N . GLU A 1 93 ? -10.656 7.398 -10.262 1.00 88.44 93 GLU A N 1
ATOM 766 C CA . GLU A 1 93 ? -10.740 7.214 -11.721 1.00 88.44 93 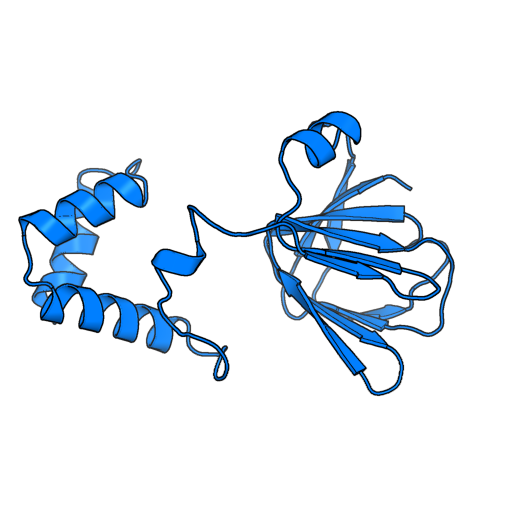GLU A CA 1
ATOM 767 C C . GLU A 1 93 ? -9.604 6.329 -12.279 1.00 88.44 93 GLU A C 1
ATOM 769 O O . GLU A 1 93 ? -9.527 6.096 -13.487 1.00 88.44 93 GLU A O 1
ATOM 774 N N . TRP A 1 94 ? -8.676 5.876 -11.431 1.00 92.00 94 TRP A N 1
ATOM 775 C CA . TRP A 1 94 ? -7.508 5.103 -11.853 1.00 92.00 94 TRP A CA 1
ATOM 776 C C . TRP A 1 94 ? -7.875 3.650 -12.180 1.00 92.00 94 TRP A C 1
ATOM 778 O O . TRP A 1 94 ? -8.913 3.133 -11.768 1.00 92.00 94 TRP A O 1
ATOM 788 N N . LYS A 1 95 ? -7.014 2.970 -12.945 1.00 94.25 95 LYS A N 1
ATOM 789 C CA . LYS A 1 95 ? -7.250 1.572 -13.332 1.00 94.25 95 LYS A CA 1
ATOM 790 C C . LYS A 1 95 ? -6.955 0.650 -12.156 1.00 94.25 95 LYS A C 1
ATOM 792 O O . LYS A 1 95 ? -5.953 0.836 -11.480 1.00 94.25 95 LYS A O 1
ATOM 797 N N . SER A 1 96 ? -7.772 -0.378 -11.961 1.00 90.94 96 SER A N 1
ATOM 798 C CA . SER A 1 96 ? -7.471 -1.448 -11.010 1.00 90.94 96 SER A CA 1
ATOM 799 C C . SER A 1 96 ? -6.407 -2.387 -11.570 1.00 90.94 96 SER A C 1
ATOM 801 O O . SER A 1 96 ? -6.444 -2.753 -12.751 1.00 90.94 96 SER A O 1
ATOM 803 N N . GLY A 1 97 ? -5.480 -2.799 -10.717 1.00 88.50 97 GLY A N 1
ATOM 804 C CA . GLY A 1 97 ? -4.430 -3.756 -11.018 1.00 88.50 97 GLY A CA 1
ATOM 805 C C . GLY A 1 97 ? -4.158 -4.669 -9.835 1.00 88.50 97 GLY A C 1
ATOM 806 O O . GLY A 1 97 ? -4.575 -4.411 -8.706 1.00 88.50 97 GLY A O 1
ATOM 807 N N . GLU A 1 98 ? -3.448 -5.748 -10.127 1.00 91.75 98 GLU A N 1
ATOM 808 C CA . GLU A 1 98 ? -3.040 -6.733 -9.140 1.00 91.75 98 GLU A CA 1
ATOM 809 C C . GLU A 1 98 ? -1.564 -7.059 -9.358 1.00 91.75 98 GLU A C 1
ATOM 811 O O . GLU A 1 98 ? -1.104 -7.164 -10.499 1.00 91.75 98 GLU A O 1
ATOM 816 N N . LEU A 1 99 ? -0.831 -7.204 -8.259 1.00 92.62 99 LEU A N 1
ATOM 817 C CA . LEU A 1 99 ? 0.532 -7.716 -8.243 1.00 92.62 99 LEU A CA 1
ATOM 818 C C . LEU A 1 99 ? 0.533 -9.015 -7.447 1.00 92.62 99 LEU A C 1
ATOM 820 O O . LEU A 1 99 ? 0.068 -9.061 -6.306 1.00 92.62 99 LEU A O 1
ATOM 824 N N . GLU A 1 100 ? 1.030 -10.075 -8.068 1.00 94.69 100 GLU A N 1
ATOM 825 C CA . GLU A 1 100 ? 1.180 -11.369 -7.414 1.00 94.69 100 GLU A CA 1
ATOM 826 C C . GLU A 1 100 ? 2.380 -11.347 -6.447 1.00 94.69 100 GLU A C 1
ATOM 828 O O . GLU A 1 100 ? 3.227 -10.454 -6.517 1.00 94.69 100 GLU A O 1
ATOM 833 N N . PRO A 1 101 ? 2.474 -12.297 -5.505 1.00 93.00 101 PRO A N 1
ATOM 834 C CA . PRO A 1 101 ? 3.648 -12.409 -4.651 1.00 93.00 101 PRO A CA 1
ATOM 835 C C . PRO A 1 101 ? 4.914 -12.639 -5.481 1.00 93.00 101 PRO A C 1
ATOM 837 O O . PRO A 1 101 ? 4.957 -13.536 -6.328 1.00 93.00 101 PRO A O 1
ATOM 840 N N . GLY A 1 102 ? 5.956 -11.856 -5.227 1.00 94.69 102 GLY A N 1
ATOM 841 C CA . GLY A 1 102 ? 7.192 -11.935 -5.995 1.00 94.69 102 GLY A CA 1
ATOM 842 C C . GLY A 1 102 ? 8.065 -10.694 -5.888 1.00 94.69 102 GLY A C 1
ATOM 843 O O . GLY A 1 102 ? 7.772 -9.758 -5.148 1.00 94.69 102 GLY A O 1
ATOM 844 N N . GLU A 1 103 ? 9.157 -10.711 -6.642 1.00 95.94 103 GLU A N 1
ATOM 845 C CA . GLU A 1 103 ? 10.090 -9.597 -6.772 1.00 95.94 103 GLU A CA 1
ATOM 846 C C . GLU A 1 103 ? 10.014 -9.047 -8.195 1.00 95.94 103 GLU A C 1
ATOM 848 O O . GLU A 1 103 ? 10.107 -9.793 -9.173 1.00 95.94 103 GLU A O 1
ATOM 853 N N . TYR A 1 104 ? 9.834 -7.736 -8.300 1.00 93.38 104 TYR A N 1
ATOM 854 C CA . TYR A 1 104 ? 9.640 -7.024 -9.552 1.00 93.38 104 TYR A CA 1
ATOM 855 C C . TYR A 1 104 ? 10.709 -5.948 -9.699 1.00 93.38 104 TYR A C 1
ATOM 857 O O . TYR A 1 104 ? 10.877 -5.109 -8.817 1.00 93.38 104 TYR A O 1
ATOM 865 N N . LEU A 1 105 ? 11.416 -5.958 -10.827 1.00 94.06 105 LEU A N 1
ATOM 866 C CA . LEU A 1 105 ? 12.286 -4.847 -11.206 1.00 94.06 105 LEU A CA 1
ATOM 867 C C . LEU A 1 105 ? 11.431 -3.643 -11.601 1.00 94.06 105 LEU A C 1
ATOM 869 O O . LEU A 1 105 ? 10.457 -3.803 -12.342 1.00 94.06 105 LEU A O 1
ATOM 873 N N . ILE A 1 106 ? 11.822 -2.445 -11.158 1.00 92.56 106 ILE A N 1
ATOM 874 C CA . ILE A 1 106 ? 11.154 -1.200 -11.554 1.00 92.56 106 ILE A CA 1
ATOM 875 C C . ILE A 1 106 ? 11.524 -0.853 -13.000 1.00 92.56 106 ILE A C 1
ATOM 877 O O . ILE A 1 106 ? 12.403 -0.040 -13.280 1.00 92.56 106 ILE A O 1
ATOM 881 N N . ASP A 1 107 ? 10.837 -1.490 -13.944 1.00 93.31 107 ASP A N 1
ATOM 882 C CA . ASP A 1 107 ? 11.008 -1.261 -15.374 1.00 93.31 107 ASP A CA 1
ATOM 883 C C . ASP A 1 107 ? 10.024 -0.215 -15.929 1.00 93.31 107 ASP A C 1
ATOM 885 O O . ASP A 1 107 ? 9.223 0.394 -15.216 1.00 93.31 107 ASP A O 1
ATOM 889 N N . SER A 1 108 ? 10.066 0.005 -17.247 1.00 91.88 108 SER A N 1
ATOM 890 C CA . SER A 1 108 ? 9.184 0.971 -17.922 1.00 91.88 108 SER A CA 1
ATOM 891 C C . SER A 1 108 ? 7.689 0.680 -17.747 1.00 91.88 108 SER A C 1
ATOM 893 O O . SER A 1 108 ? 6.870 1.587 -17.877 1.00 91.88 108 SER A O 1
ATOM 895 N N . SER A 1 109 ? 7.320 -0.568 -17.451 1.00 90.12 109 SER A N 1
ATOM 896 C CA . SER A 1 109 ? 5.940 -0.953 -17.184 1.00 90.12 109 SER A CA 1
ATOM 897 C C . SER A 1 109 ? 5.510 -0.588 -15.765 1.00 90.12 109 SER A C 1
ATOM 899 O O . SER A 1 109 ? 4.310 -0.426 -15.545 1.00 90.12 109 SER A O 1
ATOM 901 N N . MET A 1 110 ? 6.446 -0.427 -14.828 1.00 90.31 110 MET A N 1
ATOM 902 C CA . MET A 1 110 ? 6.154 -0.058 -13.445 1.00 90.31 110 MET A CA 1
ATOM 903 C C . MET A 1 110 ? 6.196 1.449 -13.197 1.00 90.31 110 MET A C 1
ATOM 905 O O . MET A 1 110 ? 5.632 1.894 -12.205 1.00 90.31 110 MET A O 1
ATOM 909 N N . VAL A 1 111 ? 6.775 2.254 -14.089 1.00 94.44 111 VAL A N 1
ATOM 910 C CA . VAL A 1 111 ? 6.738 3.723 -13.974 1.00 94.44 111 VAL A CA 1
ATOM 911 C C . VAL A 1 111 ? 5.286 4.222 -13.937 1.00 94.44 111 VAL A C 1
ATOM 913 O O . VAL A 1 111 ? 4.471 3.859 -14.788 1.00 94.44 111 VAL A O 1
ATOM 916 N N . GLY A 1 112 ? 4.960 5.029 -12.927 1.00 95.56 112 GLY A N 1
ATOM 917 C CA . GLY A 1 112 ? 3.605 5.497 -12.634 1.00 95.56 112 GLY A CA 1
ATOM 918 C C . GLY A 1 112 ? 3.321 5.608 -11.135 1.00 95.56 112 GLY A C 1
ATOM 919 O O . GLY A 1 112 ? 4.190 5.362 -10.299 1.00 95.56 112 GLY A O 1
ATOM 920 N N . SER A 1 113 ? 2.086 5.966 -10.797 1.00 96.69 113 SER A N 1
ATOM 921 C CA . SER A 1 113 ? 1.583 6.041 -9.423 1.00 96.69 113 SER A CA 1
ATOM 922 C C . SER A 1 113 ? 0.631 4.887 -9.116 1.00 96.69 113 SER A C 1
ATOM 924 O O . SER A 1 113 ? -0.190 4.518 -9.956 1.00 96.69 113 SER A O 1
ATOM 926 N N . TYR A 1 114 ? 0.715 4.366 -7.895 1.00 95.88 114 TYR A N 1
ATOM 927 C CA . TYR A 1 114 ? 0.008 3.195 -7.388 1.00 95.88 114 TYR A CA 1
ATOM 928 C C . TYR A 1 114 ? -0.525 3.494 -5.992 1.00 95.88 114 TYR A C 1
ATOM 930 O O . TYR A 1 114 ? 0.245 3.736 -5.069 1.00 95.88 114 TYR A O 1
ATOM 938 N N . PHE A 1 115 ? -1.839 3.466 -5.829 1.00 92.38 115 PHE A N 1
ATOM 939 C CA . PHE A 1 115 ? -2.490 3.508 -4.528 1.00 92.38 115 PHE A CA 1
ATOM 940 C C . PHE A 1 115 ? -2.832 2.084 -4.096 1.00 92.38 115 PHE A C 1
ATOM 942 O O . PHE A 1 115 ? -3.556 1.378 -4.804 1.00 92.38 115 PHE A O 1
ATOM 949 N N . ILE A 1 116 ? -2.300 1.649 -2.959 1.00 89.25 116 ILE A N 1
ATOM 950 C CA . ILE A 1 116 ? -2.450 0.279 -2.470 1.00 89.25 116 ILE A CA 1
ATOM 951 C C . ILE A 1 116 ? -3.804 0.154 -1.773 1.00 89.25 116 ILE A C 1
ATOM 953 O O . ILE A 1 116 ? -4.042 0.775 -0.745 1.00 89.25 116 ILE A O 1
ATOM 957 N N . GLN A 1 117 ? -4.707 -0.647 -2.334 1.00 77.56 117 GLN A N 1
ATOM 958 C CA . GLN A 1 117 ? -6.027 -0.893 -1.746 1.00 77.56 117 GLN A CA 1
ATOM 959 C C . GLN A 1 117 ? -6.018 -2.059 -0.760 1.00 77.56 117 GLN A C 1
ATOM 961 O O . GLN A 1 117 ? -6.842 -2.091 0.148 1.00 77.56 117 GLN A O 1
ATOM 966 N N . ASN A 1 118 ? -5.149 -3.046 -0.985 1.00 78.44 118 ASN A N 1
ATOM 967 C CA . ASN A 1 118 ? -4.992 -4.205 -0.116 1.00 78.44 118 ASN A CA 1
ATOM 968 C C . ASN A 1 118 ? -3.614 -4.845 -0.330 1.00 78.44 118 ASN A C 1
ATOM 970 O O . ASN A 1 118 ? -3.088 -4.834 -1.445 1.00 78.44 118 ASN A O 1
ATOM 974 N N . GLY A 1 119 ? -3.074 -5.456 0.720 1.00 79.81 119 GLY A N 1
ATOM 975 C CA . GLY A 1 119 ? -1.768 -6.102 0.728 1.00 79.81 119 GLY A CA 1
ATOM 976 C C . GLY A 1 119 ? -0.649 -5.188 1.219 1.00 79.81 119 GLY A C 1
ATOM 977 O O . GLY A 1 119 ? -0.865 -4.054 1.648 1.00 79.81 119 GLY A O 1
ATOM 978 N N . ASN A 1 120 ? 0.560 -5.730 1.196 1.00 83.62 120 ASN A N 1
ATOM 979 C CA . ASN A 1 120 ? 1.766 -5.073 1.668 1.00 83.62 120 ASN A CA 1
ATOM 980 C C . ASN A 1 120 ? 2.985 -5.618 0.923 1.00 83.62 120 ASN A C 1
ATOM 982 O O . ASN A 1 120 ? 2.941 -6.679 0.289 1.00 83.62 120 ASN A O 1
ATOM 986 N N . GLY A 1 121 ? 4.087 -4.896 1.036 1.00 89.38 121 GLY A N 1
ATOM 987 C CA . GLY A 1 121 ? 5.356 -5.327 0.486 1.00 89.38 121 GLY A CA 1
ATOM 988 C C . GLY A 1 121 ? 6.474 -4.384 0.881 1.00 89.38 121 GLY A C 1
ATOM 989 O O . GLY A 1 121 ? 6.339 -3.577 1.801 1.00 89.38 121 GLY A O 1
ATOM 990 N N . SER A 1 122 ? 7.592 -4.489 0.179 1.00 89.69 122 SER A N 1
ATOM 991 C CA . SER A 1 122 ? 8.757 -3.651 0.410 1.00 89.69 122 SER A CA 1
ATOM 992 C C . SER A 1 122 ? 9.402 -3.184 -0.887 1.00 89.69 122 SER A C 1
ATOM 994 O O . SER A 1 122 ? 9.432 -3.898 -1.883 1.00 89.69 122 SER A O 1
ATOM 996 N N . LEU A 1 123 ? 9.927 -1.965 -0.872 1.00 90.44 123 LEU A N 1
ATOM 997 C CA . LEU A 1 123 ? 10.789 -1.414 -1.901 1.00 90.44 123 LEU A CA 1
ATOM 998 C C . LEU A 1 123 ? 12.239 -1.553 -1.431 1.00 90.44 123 LEU A C 1
ATOM 1000 O O . LEU A 1 123 ? 12.652 -0.927 -0.453 1.00 90.44 123 LEU A O 1
ATOM 1004 N N . ILE A 1 124 ? 12.997 -2.400 -2.116 1.00 89.12 124 ILE A N 1
ATOM 1005 C CA . ILE A 1 124 ? 14.403 -2.674 -1.837 1.00 89.12 124 ILE A CA 1
ATOM 1006 C C . ILE A 1 124 ? 15.246 -1.683 -2.644 1.00 89.12 124 ILE A C 1
ATOM 1008 O O . ILE A 1 124 ? 15.288 -1.742 -3.872 1.00 89.12 124 ILE A O 1
ATOM 1012 N N . LEU A 1 125 ? 15.917 -0.783 -1.926 1.00 85.06 125 LEU A N 1
ATOM 1013 C CA . LEU A 1 125 ? 16.694 0.344 -2.441 1.00 85.06 125 LEU A CA 1
ATOM 1014 C C . LEU A 1 125 ? 18.167 0.147 -2.082 1.00 85.06 125 LEU A C 1
ATOM 1016 O O . LEU A 1 125 ? 18.651 0.600 -1.034 1.00 85.06 125 LEU A O 1
ATOM 1020 N N . GLY A 1 126 ? 18.891 -0.596 -2.914 1.00 81.81 126 GLY A N 1
ATOM 1021 C CA . GLY A 1 126 ? 20.261 -1.009 -2.614 1.00 81.81 126 GLY A CA 1
ATOM 1022 C C . GLY A 1 126 ? 20.345 -1.832 -1.320 1.00 81.81 126 GLY A C 1
ATOM 1023 O O . GLY A 1 126 ? 20.010 -3.011 -1.309 1.00 81.81 126 GLY A O 1
ATOM 1024 N N . LYS A 1 127 ? 20.831 -1.226 -0.225 1.00 78.94 127 LYS A N 1
ATOM 1025 C CA . LYS A 1 127 ? 20.925 -1.874 1.104 1.00 78.94 127 LYS A CA 1
ATOM 1026 C C . LYS A 1 127 ? 19.748 -1.566 2.032 1.00 78.94 127 LYS A C 1
ATOM 1028 O O . LYS A 1 127 ? 19.669 -2.152 3.109 1.00 78.94 127 LYS A O 1
ATOM 1033 N N . ASN A 1 128 ? 18.881 -0.637 1.643 1.00 83.69 128 ASN A N 1
ATOM 1034 C CA . ASN A 1 128 ? 17.744 -0.212 2.445 1.00 83.69 128 ASN A CA 1
ATOM 1035 C C . ASN A 1 128 ? 16.477 -0.926 1.973 1.00 83.69 128 ASN A C 1
ATOM 1037 O O . ASN A 1 128 ? 16.363 -1.297 0.808 1.00 83.69 128 ASN A O 1
ATOM 1041 N N . SER A 1 129 ? 15.517 -1.086 2.877 1.00 86.94 129 SER A N 1
ATOM 1042 C CA . SER A 1 129 ? 14.188 -1.598 2.556 1.00 86.94 129 SER A CA 1
ATOM 1043 C C . SER A 1 129 ? 13.145 -0.662 3.150 1.00 86.94 129 SER A C 1
ATOM 1045 O O . SER A 1 129 ? 13.234 -0.313 4.328 1.00 86.94 129 SER A O 1
ATOM 1047 N N . LEU A 1 130 ? 12.192 -0.230 2.328 1.00 85.12 130 LEU A N 1
ATOM 1048 C CA . LEU A 1 130 ? 11.046 0.567 2.751 1.00 85.12 130 LEU A CA 1
ATOM 1049 C C . LEU A 1 130 ? 9.790 -0.277 2.637 1.00 85.12 130 LEU A C 1
ATOM 1051 O O . LEU A 1 130 ? 9.469 -0.759 1.558 1.00 85.12 130 LEU A O 1
ATOM 1055 N N . VAL A 1 131 ? 9.073 -0.447 3.737 1.00 85.44 131 VAL A N 1
ATOM 1056 C CA . VAL A 1 131 ? 7.821 -1.206 3.749 1.00 85.44 131 VAL A CA 1
ATOM 1057 C C . VAL A 1 131 ? 6.668 -0.281 3.363 1.00 85.44 131 VAL A C 1
ATOM 1059 O O . VAL A 1 131 ? 6.642 0.880 3.770 1.00 85.44 131 VAL A O 1
ATOM 1062 N N . PHE A 1 132 ? 5.726 -0.798 2.581 1.00 83.94 132 PHE A N 1
ATOM 1063 C CA . PHE A 1 132 ? 4.473 -0.123 2.254 1.00 83.94 132 PHE A CA 1
ATOM 1064 C C . PHE A 1 132 ? 3.282 -1.006 2.624 1.00 83.94 132 PHE A C 1
ATOM 1066 O O . PHE A 1 132 ? 3.367 -2.242 2.611 1.00 83.94 132 PHE A O 1
ATOM 1073 N N . PHE A 1 133 ? 2.156 -0.362 2.908 1.00 85.31 133 PHE A N 1
ATOM 1074 C CA . PHE A 1 133 ? 0.931 -1.008 3.362 1.00 85.31 133 PHE A CA 1
ATOM 1075 C C . PHE A 1 133 ? -0.285 -0.559 2.556 1.00 85.31 133 PHE A C 1
ATOM 1077 O O . PHE A 1 133 ? -0.235 0.362 1.740 1.00 85.31 133 PHE A O 1
ATOM 1084 N N . SER A 1 134 ? -1.408 -1.224 2.807 1.00 83.81 134 SER A N 1
ATOM 1085 C CA . SER A 1 134 ? -2.715 -0.758 2.363 1.00 83.81 134 SER A CA 1
ATOM 1086 C C . SER A 1 134 ? -2.965 0.680 2.817 1.00 83.81 134 SER A C 1
ATOM 1088 O O . SER A 1 134 ? -2.736 1.020 3.974 1.00 83.81 134 SER A O 1
ATOM 1090 N N . GLY A 1 135 ? -3.473 1.503 1.905 1.00 81.88 135 GLY A N 1
ATOM 1091 C CA . GLY A 1 135 ? -3.670 2.934 2.096 1.00 81.88 135 GLY A CA 1
ATOM 1092 C C . GLY A 1 135 ? -2.505 3.788 1.602 1.00 81.88 135 GLY A C 1
ATOM 1093 O O . GLY A 1 135 ? -2.702 4.982 1.409 1.00 81.88 135 GLY A O 1
ATOM 1094 N N . ASP A 1 136 ? -1.332 3.217 1.330 1.00 89.81 136 ASP A N 1
ATOM 1095 C CA . ASP A 1 136 ? -0.181 3.996 0.876 1.00 89.81 13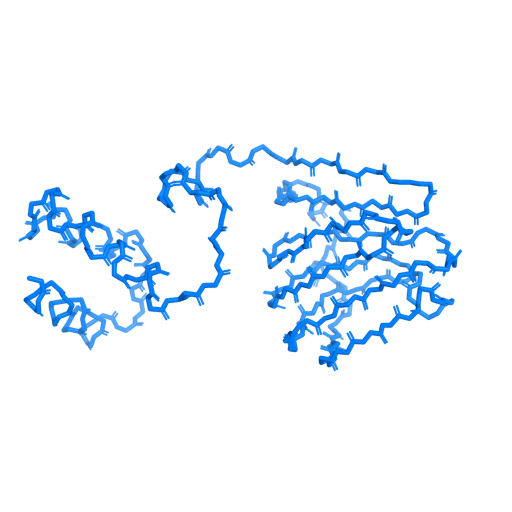6 ASP A CA 1
ATOM 1096 C C . ASP A 1 136 ? -0.252 4.339 -0.617 1.00 89.81 136 ASP A C 1
ATOM 1098 O O . ASP A 1 136 ? -0.849 3.628 -1.435 1.00 89.81 136 ASP A O 1
ATOM 1102 N N . LEU A 1 137 ? 0.402 5.440 -0.986 1.00 93.50 137 LEU A N 1
ATOM 1103 C CA . LEU A 1 137 ? 0.600 5.856 -2.371 1.00 93.50 137 LEU A CA 1
ATOM 1104 C C . LEU A 1 137 ? 2.083 5.750 -2.728 1.00 93.50 137 LEU A C 1
ATOM 1106 O O . LEU A 1 137 ? 2.924 6.407 -2.123 1.00 93.50 137 LEU A O 1
ATOM 1110 N N . ILE A 1 138 ? 2.392 4.969 -3.756 1.00 94.88 138 ILE A N 1
ATOM 1111 C CA . ILE A 1 138 ? 3.742 4.781 -4.287 1.00 94.88 138 ILE A CA 1
ATOM 1112 C C . ILE A 1 138 ? 3.799 5.396 -5.676 1.00 94.88 138 ILE A C 1
ATOM 1114 O O . ILE A 1 138 ? 2.936 5.133 -6.506 1.00 94.88 138 ILE A O 1
ATOM 1118 N N . THR A 1 139 ? 4.812 6.198 -5.962 1.00 96.31 139 THR A N 1
ATOM 1119 C CA . THR A 1 139 ? 5.062 6.735 -7.300 1.00 96.31 139 THR A CA 1
ATOM 1120 C C . THR A 1 139 ? 6.471 6.390 -7.731 1.00 96.31 139 THR A C 1
ATOM 1122 O O . THR A 1 139 ? 7.419 6.725 -7.033 1.00 96.31 139 THR A O 1
ATOM 1125 N N . PHE A 1 140 ? 6.609 5.770 -8.899 1.00 95.31 140 PHE A N 1
ATOM 1126 C CA . PHE A 1 140 ? 7.877 5.546 -9.583 1.00 95.31 140 PHE A CA 1
ATOM 1127 C C . PHE A 1 140 ? 7.982 6.522 -10.748 1.00 95.31 140 PHE A C 1
ATOM 1129 O O . PHE A 1 140 ? 7.178 6.481 -11.678 1.00 95.31 140 PHE A O 1
ATOM 1136 N N . ASN A 1 141 ? 8.972 7.408 -10.703 1.00 93.50 141 ASN A N 1
ATOM 1137 C CA . ASN A 1 141 ? 9.139 8.475 -11.690 1.00 93.50 141 ASN A CA 1
ATOM 1138 C C . ASN A 1 141 ? 9.971 8.034 -12.902 1.00 93.50 141 ASN A C 1
ATOM 1140 O O . ASN A 1 141 ? 9.858 8.626 -13.976 1.00 93.50 141 ASN A O 1
ATOM 1144 N N . LYS A 1 142 ? 10.841 7.031 -12.728 1.00 93.12 142 LYS A N 1
ATOM 1145 C CA . LYS A 1 142 ? 11.743 6.493 -13.755 1.00 93.12 142 LYS A CA 1
ATOM 1146 C C . LYS A 1 142 ? 12.038 5.019 -13.488 1.00 93.12 142 LYS A C 1
ATOM 1148 O O . LYS A 1 142 ? 11.812 4.531 -12.388 1.00 93.12 142 LYS A O 1
ATOM 1153 N N . VAL A 1 143 ? 12.564 4.355 -14.513 1.00 93.00 143 VAL A N 1
ATOM 1154 C CA . VAL A 1 143 ? 13.175 3.025 -14.401 1.00 93.00 143 VAL A CA 1
ATOM 1155 C C . VAL A 1 143 ? 14.354 3.089 -13.433 1.00 93.00 143 VAL A C 1
ATOM 1157 O O . VAL A 1 143 ? 15.139 4.039 -13.505 1.00 93.00 143 VAL A O 1
ATOM 1160 N N . SER A 1 144 ? 14.491 2.083 -12.575 1.00 91.75 144 SER A N 1
ATOM 1161 C CA . SER A 1 144 ? 15.633 1.930 -11.674 1.00 91.75 144 SER A CA 1
ATOM 1162 C C . SER A 1 144 ? 15.982 0.456 -11.460 1.00 91.75 144 SER A C 1
ATOM 1164 O O . SER A 1 144 ? 15.198 -0.436 -11.781 1.00 91.75 144 SER A O 1
ATOM 1166 N N . ASP A 1 145 ? 17.169 0.207 -10.903 1.00 90.94 145 ASP A N 1
ATOM 1167 C CA . ASP A 1 145 ? 17.612 -1.135 -10.495 1.00 90.94 145 ASP A CA 1
ATOM 1168 C C . ASP A 1 145 ? 17.023 -1.558 -9.130 1.00 90.94 145 ASP A C 1
ATOM 1170 O O . ASP A 1 145 ? 17.439 -2.560 -8.546 1.00 90.94 145 ASP A O 1
ATOM 1174 N N . ASP A 1 146 ? 16.075 -0.778 -8.600 1.00 91.19 146 ASP A N 1
ATOM 1175 C CA . ASP A 1 146 ? 15.379 -1.088 -7.356 1.00 91.19 146 ASP A CA 1
ATOM 1176 C C . ASP A 1 146 ? 14.380 -2.234 -7.567 1.00 91.19 146 ASP A C 1
ATOM 1178 O O . ASP A 1 146 ? 13.918 -2.506 -8.683 1.00 91.19 146 ASP A O 1
ATOM 1182 N N . ILE A 1 147 ? 14.026 -2.908 -6.472 1.00 93.25 147 ILE A N 1
ATOM 1183 C CA . ILE A 1 147 ? 13.125 -4.064 -6.504 1.00 93.25 147 ILE A CA 1
ATOM 1184 C C . ILE A 1 147 ? 11.885 -3.768 -5.671 1.00 93.25 147 ILE A C 1
ATOM 1186 O O . ILE A 1 147 ? 11.981 -3.479 -4.479 1.00 93.25 147 ILE A O 1
ATOM 1190 N N . LEU A 1 148 ? 10.708 -3.911 -6.275 1.00 93.19 148 LEU A N 1
ATOM 1191 C CA . LEU A 1 148 ? 9.452 -4.017 -5.549 1.00 93.19 148 LEU A CA 1
ATOM 1192 C C . LEU A 1 148 ? 9.221 -5.478 -5.175 1.00 93.19 148 LEU A C 1
ATOM 1194 O O . LEU A 1 148 ? 8.967 -6.322 -6.033 1.00 93.19 148 LEU A O 1
ATOM 1198 N N . LYS A 1 149 ? 9.281 -5.779 -3.887 1.00 93.50 149 LYS A N 1
ATOM 1199 C CA . LYS A 1 149 ? 8.933 -7.080 -3.335 1.00 93.50 149 LYS A CA 1
ATOM 1200 C C . LYS A 1 149 ? 7.511 -7.053 -2.794 1.00 93.50 149 LYS A C 1
ATOM 1202 O O . LYS A 1 149 ? 7.149 -6.192 -1.999 1.00 93.50 149 LYS A O 1
ATOM 1207 N N . VAL A 1 150 ? 6.717 -8.029 -3.200 1.00 91.69 150 VAL A N 1
ATOM 1208 C CA . VAL A 1 150 ? 5.324 -8.211 -2.803 1.00 91.69 150 VAL A CA 1
ATOM 1209 C C . VAL A 1 150 ? 5.232 -9.525 -2.032 1.00 91.69 150 VAL A C 1
ATOM 1211 O O . VAL A 1 150 ? 5.472 -10.592 -2.593 1.00 91.69 150 VAL A O 1
ATOM 1214 N N . ASP A 1 151 ? 4.928 -9.457 -0.733 1.00 78.69 151 ASP A N 1
ATOM 1215 C CA . ASP A 1 151 ? 4.926 -10.645 0.140 1.00 78.69 151 ASP A CA 1
ATOM 1216 C C . ASP A 1 151 ? 3.631 -11.462 0.004 1.00 78.69 151 ASP A C 1
ATOM 1218 O O . ASP A 1 151 ? 3.622 -12.688 0.129 1.00 78.69 151 ASP A O 1
ATOM 1222 N N . LYS A 1 152 ? 2.520 -10.773 -0.262 1.00 79.44 152 LYS A N 1
ATOM 1223 C CA . LYS A 1 152 ? 1.187 -11.329 -0.523 1.00 79.44 152 LYS A CA 1
ATOM 1224 C C . LYS A 1 152 ? 0.559 -10.556 -1.668 1.00 79.44 152 LYS A C 1
ATOM 1226 O O . LYS A 1 152 ? 0.934 -9.414 -1.892 1.00 79.44 152 LYS A O 1
ATOM 1231 N N . LYS A 1 153 ? -0.426 -11.147 -2.347 1.00 84.19 153 LYS A N 1
ATOM 1232 C CA . LYS A 1 153 ? -1.136 -10.492 -3.451 1.00 84.19 153 LYS A CA 1
ATOM 1233 C C . LYS A 1 153 ? -1.552 -9.065 -3.069 1.00 84.19 153 LYS A C 1
ATOM 1235 O O . LYS A 1 153 ? -2.245 -8.870 -2.070 1.00 84.19 153 LYS A O 1
ATOM 1240 N N . VAL A 1 154 ? -1.133 -8.097 -3.878 1.00 87.44 154 VAL A N 1
ATOM 1241 C CA . VAL A 1 154 ? -1.436 -6.674 -3.708 1.00 87.44 154 VAL A CA 1
ATOM 1242 C C . VAL A 1 154 ? -2.496 -6.266 -4.719 1.00 87.44 154 VAL A C 1
ATOM 1244 O O . VAL A 1 154 ? -2.366 -6.540 -5.911 1.00 87.44 154 VAL A O 1
ATOM 1247 N N . ILE A 1 155 ? -3.533 -5.584 -4.240 1.00 83.75 155 ILE A N 1
ATOM 1248 C CA . ILE A 1 155 ? -4.556 -4.944 -5.070 1.00 83.75 155 ILE A CA 1
ATOM 1249 C C . ILE A 1 155 ? -4.279 -3.448 -5.044 1.00 83.75 155 ILE A C 1
ATOM 1251 O O . ILE A 1 155 ? -4.138 -2.859 -3.969 1.00 83.75 155 ILE A O 1
ATOM 1255 N N . CYS A 1 156 ? -4.198 -2.822 -6.212 1.00 89.06 156 CYS A N 1
ATOM 1256 C CA . CYS A 1 156 ? -3.893 -1.403 -6.314 1.00 89.06 156 CYS A CA 1
ATOM 1257 C C . CYS A 1 156 ? -4.716 -0.699 -7.393 1.00 89.06 156 CYS A C 1
ATOM 1259 O O . CYS A 1 156 ? -5.191 -1.298 -8.358 1.00 89.06 156 CYS A O 1
ATOM 1261 N N . LEU A 1 157 ? -4.852 0.613 -7.231 1.00 88.19 157 LEU A N 1
ATOM 1262 C CA . LEU A 1 157 ? -5.269 1.520 -8.291 1.00 88.19 157 LEU A CA 1
ATOM 1263 C C . LEU A 1 157 ? -4.020 2.161 -8.879 1.00 88.19 157 LEU A C 1
ATOM 1265 O O . LEU A 1 157 ? -3.164 2.610 -8.123 1.00 88.19 157 LEU A O 1
ATOM 1269 N N . TYR A 1 158 ? -3.909 2.243 -10.201 1.00 93.81 158 TYR A N 1
ATOM 1270 C CA . TYR A 1 158 ? -2.712 2.771 -10.844 1.00 93.81 158 TYR A CA 1
ATOM 1271 C C . TYR A 1 158 ? -2.993 3.723 -12.005 1.00 93.81 158 TYR A C 1
ATOM 1273 O O . TYR A 1 158 ? -3.990 3.618 -12.733 1.00 93.81 158 TYR A O 1
ATOM 1281 N N . LYS A 1 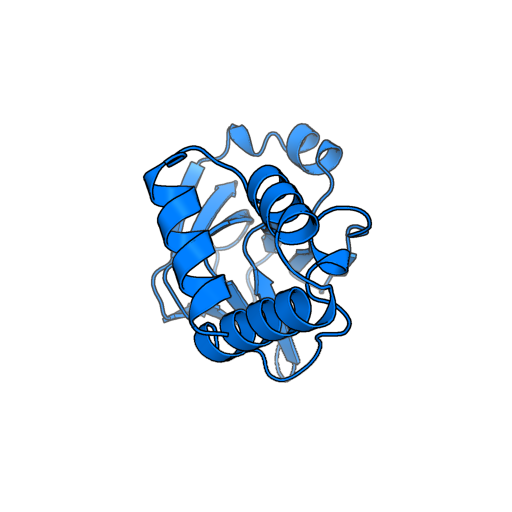159 ? -2.043 4.637 -12.206 1.00 94.62 159 LYS A N 1
ATOM 1282 C CA . LYS A 1 159 ? -1.971 5.573 -13.327 1.00 94.62 159 LYS A CA 1
ATOM 1283 C C . LYS A 1 159 ? -0.526 5.651 -13.818 1.00 94.62 159 LYS A C 1
ATOM 1285 O O . LYS A 1 159 ? 0.367 5.944 -13.032 1.00 94.62 159 LYS A O 1
ATOM 1290 N N . LYS A 1 160 ? -0.321 5.387 -15.108 1.00 86.25 160 LYS A N 1
ATOM 1291 C CA . LYS A 1 160 ? 0.975 5.493 -15.795 1.00 86.25 160 LYS A CA 1
ATOM 1292 C C . LYS A 1 160 ? 1.010 6.755 -16.647 1.00 86.25 160 LYS A C 1
ATOM 1294 O O . LYS A 1 160 ? -0.085 7.149 -17.118 1.00 86.25 160 LYS A O 1
#

Sequence (160 aa):
MENVVKAVEDFFEKKPDADFDELDIFLNNNFSKEEIEKYYELLSETLGGMKEVIENPVEMFTKDQKENVISGEYFELVNFPKEERLRSLKVAEWKSGELEPGEYLIDSSMVGSYFIQNGNGSLILGKNSLVFFSGDLITFNKVSDDILKVDKKVICLYKK

Organism: NCBI:txid515440

Foldseek 3Di:
DVVLVVVLVVVCVVVVPDDPVNVVVVDVVPHDPVVVVVVVVVVPVVVDDPPDDDPDPVVCPPDDPDFDWDDDPFKIKTAQDDPVVCVVVVLVPFDKDKDAADKDFQAPVNAWKKQWQAAKWWKADPPDIDIDGHNMMMHGHHGDRIITGGHHMIIIGIDD

Radius of gyration: 18.78 Å; chains: 1; bounding box: 47×33×50 Å

Secondary structure (DSSP, 8-state):
-HHHHHHHHHHHHH-TT--HHHHHHHHHHHS-HHHHHHHHHHHHHHT----S--S-TTHHHHS----EEEE-SSEEEEES--HHHHHHTTGGGSEEEEE-SEEEE--TTT-EEEEEEE--EEEEETTEEEEE-TT-EEEE-S--S-EEEESS-EEEEEE-